Protein AF-A0A1G0IDI1-F1 (afdb_monomer_lite)

Radius of gyration: 14.04 Å; chains: 1; bounding box: 34×18×36 Å

Structure (mmCIF, N/CA/C/O backbone):
data_AF-A0A1G0IDI1-F1
#
_entry.id   AF-A0A1G0IDI1-F1
#
loop_
_atom_site.group_PDB
_atom_site.id
_atom_site.type_symbol
_atom_site.label_atom_id
_atom_site.label_alt_id
_atom_site.label_comp_id
_atom_site.label_as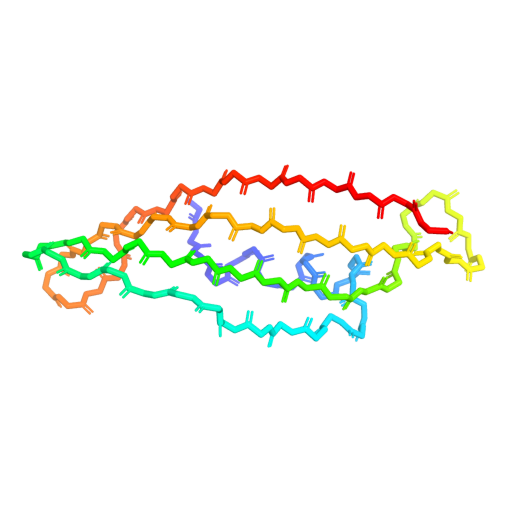ym_id
_atom_site.label_entity_id
_atom_site.label_seq_id
_atom_site.pdbx_PDB_ins_code
_atom_site.Cartn_x
_atom_site.Cartn_y
_atom_site.Cartn_z
_atom_site.occupancy
_atom_site.B_iso_or_equiv
_atom_site.auth_seq_id
_atom_site.auth_comp_id
_atom_site.auth_asym_id
_atom_site.auth_atom_id
_atom_site.pdbx_PDB_model_num
ATOM 1 N N . MET A 1 1 ? 10.842 2.308 15.160 1.00 50.50 1 MET A N 1
ATOM 2 C CA . MET A 1 1 ? 11.085 3.120 13.942 1.00 50.50 1 MET A CA 1
ATOM 3 C C . MET A 1 1 ? 9.718 3.504 13.377 1.00 50.50 1 MET A C 1
ATOM 5 O O . MET A 1 1 ? 8.895 2.611 13.243 1.00 50.50 1 MET A O 1
ATOM 9 N N . THR A 1 2 ? 9.408 4.789 13.176 1.00 58.22 2 THR A N 1
ATOM 10 C CA . THR A 1 2 ? 8.041 5.242 12.830 1.00 58.22 2 THR A CA 1
ATOM 11 C C . THR A 1 2 ? 7.788 5.170 11.320 1.00 58.22 2 THR A C 1
ATOM 13 O O . THR A 1 2 ? 8.722 5.283 10.531 1.00 58.22 2 THR A O 1
ATOM 16 N N . LEU A 1 3 ? 6.531 5.017 10.881 1.00 60.78 3 LEU A N 1
ATOM 17 C CA . LEU A 1 3 ? 6.178 4.984 9.448 1.00 60.78 3 LEU A CA 1
ATOM 18 C C . LEU A 1 3 ? 6.731 6.207 8.684 1.00 60.78 3 LEU A C 1
ATOM 20 O O . LEU A 1 3 ? 7.263 6.084 7.582 1.00 60.78 3 LEU A O 1
ATOM 24 N N . LYS A 1 4 ? 6.686 7.384 9.327 1.00 60.91 4 LYS A N 1
ATOM 25 C CA . LYS A 1 4 ? 7.191 8.651 8.779 1.00 60.91 4 LYS A CA 1
ATOM 26 C C . LYS A 1 4 ? 8.682 8.616 8.443 1.00 60.91 4 LYS A C 1
ATOM 28 O O . LYS A 1 4 ? 9.084 9.240 7.469 1.00 60.91 4 LYS A O 1
ATOM 33 N N . SER A 1 5 ? 9.501 7.873 9.190 1.00 63.47 5 SER A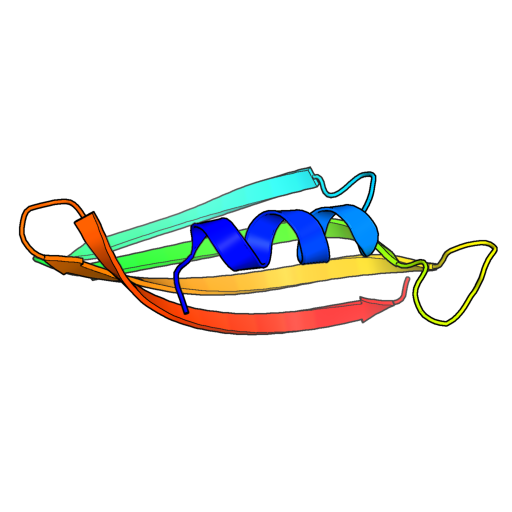 N 1
ATOM 34 C CA . SER A 1 5 ? 10.943 7.812 8.928 1.00 63.47 5 SER A CA 1
ATOM 35 C C . SER A 1 5 ? 11.308 6.924 7.730 1.00 63.47 5 SER A C 1
ATOM 37 O O . SER A 1 5 ? 12.455 6.949 7.294 1.00 63.47 5 SER A O 1
ATOM 39 N N . ARG A 1 6 ? 10.366 6.134 7.188 1.00 67.19 6 ARG A N 1
ATOM 40 C CA . ARG A 1 6 ? 10.587 5.277 6.005 1.00 67.19 6 ARG A CA 1
ATOM 41 C C . ARG A 1 6 ? 10.299 5.990 4.680 1.00 67.19 6 ARG A C 1
ATOM 43 O O . ARG A 1 6 ? 10.926 5.667 3.673 1.00 67.19 6 ARG A O 1
ATOM 50 N N . LEU A 1 7 ? 9.404 6.979 4.689 1.00 65.00 7 LEU A N 1
ATOM 51 C CA . LEU A 1 7 ? 8.972 7.726 3.498 1.00 65.00 7 LEU A CA 1
ATOM 52 C C . LEU A 1 7 ? 10.126 8.394 2.723 1.00 65.00 7 LEU A C 1
ATOM 54 O O . LEU A 1 7 ? 10.191 8.202 1.508 1.00 65.00 7 LEU A O 1
ATOM 58 N N . PRO A 1 8 ? 11.087 9.087 3.371 1.00 64.75 8 PRO A N 1
ATOM 59 C CA . PRO A 1 8 ? 12.184 9.732 2.647 1.00 64.75 8 PRO A CA 1
ATOM 60 C C . PRO A 1 8 ? 13.102 8.744 1.917 1.00 64.75 8 PRO A C 1
ATOM 62 O O . PRO A 1 8 ? 13.688 9.084 0.894 1.00 64.75 8 PRO A O 1
ATOM 65 N N . ASN A 1 9 ? 13.235 7.514 2.423 1.00 69.88 9 ASN A N 1
ATOM 66 C CA . ASN A 1 9 ? 14.064 6.493 1.783 1.00 69.88 9 ASN A CA 1
ATOM 67 C C . ASN A 1 9 ? 13.360 5.878 0.568 1.00 69.88 9 ASN A C 1
ATOM 69 O O . ASN A 1 9 ? 14.018 5.615 -0.432 1.00 69.88 9 ASN A O 1
ATOM 73 N N . LEU A 1 10 ? 12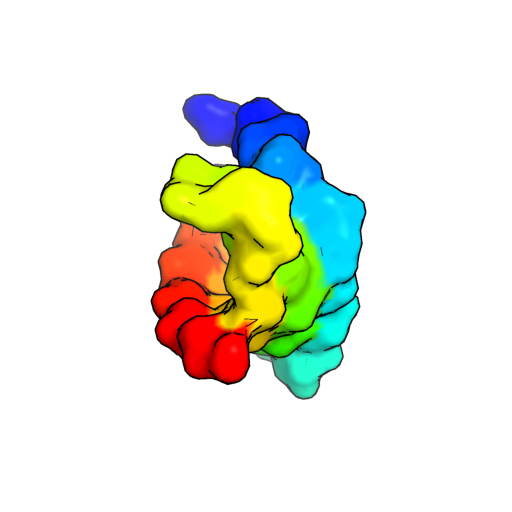.035 5.714 0.616 1.00 69.69 10 LEU A N 1
ATOM 74 C CA . LEU A 1 10 ? 11.255 5.234 -0.529 1.00 69.69 10 LEU A CA 1
ATOM 75 C C . LEU A 1 10 ? 11.249 6.249 -1.681 1.00 69.69 10 LEU A C 1
ATOM 77 O O . LEU A 1 10 ? 11.471 5.859 -2.822 1.00 69.69 10 LEU A O 1
ATOM 81 N N . GLN A 1 11 ? 11.105 7.544 -1.384 1.00 67.69 11 GLN A N 1
ATOM 82 C CA . GLN A 1 11 ? 11.149 8.608 -2.402 1.00 67.69 11 GLN A CA 1
ATOM 83 C C . GLN A 1 11 ? 12.518 8.744 -3.084 1.00 67.69 11 GLN A C 1
ATOM 85 O O . GLN A 1 11 ? 12.598 9.132 -4.246 1.00 67.69 11 GLN A O 1
ATOM 90 N N . LYS A 1 12 ? 13.610 8.414 -2.382 1.00 67.88 12 LYS A N 1
ATOM 91 C CA . LYS A 1 12 ? 14.953 8.375 -2.984 1.00 67.88 12 LYS A CA 1
ATOM 92 C C . LYS A 1 12 ? 15.122 7.216 -3.967 1.00 67.88 12 LYS A C 1
ATOM 94 O O . LYS A 1 12 ? 15.892 7.346 -4.912 1.00 67.88 12 LYS A O 1
ATOM 99 N N . ILE A 1 13 ? 14.440 6.098 -3.719 1.00 71.25 13 ILE A N 1
ATOM 100 C CA . ILE A 1 13 ? 14.526 4.877 -4.531 1.00 71.25 13 ILE A CA 1
ATOM 101 C C . ILE A 1 13 ? 13.599 4.969 -5.749 1.00 71.25 13 ILE A C 1
ATOM 103 O O . ILE A 1 13 ? 13.999 4.568 -6.840 1.00 71.25 13 ILE A O 1
ATOM 107 N N . PHE A 1 14 ? 12.402 5.528 -5.560 1.00 72.25 14 PHE A N 1
ATOM 108 C CA . PHE A 1 14 ? 11.356 5.657 -6.570 1.00 72.25 14 PHE A CA 1
ATOM 109 C C . PHE A 1 14 ? 10.919 7.125 -6.671 1.00 72.25 14 PHE A C 1
ATOM 111 O O . PHE A 1 14 ? 10.043 7.580 -5.931 1.00 72.25 14 PHE A O 1
ATOM 118 N N . LYS A 1 15 ? 11.565 7.888 -7.560 1.00 69.19 15 LYS A N 1
ATOM 119 C CA . LYS A 1 15 ? 11.333 9.341 -7.697 1.00 69.19 15 LYS A CA 1
ATOM 120 C C . LYS A 1 15 ? 9.965 9.678 -8.295 1.00 69.19 15 LYS A C 1
ATOM 122 O O . LYS A 1 15 ? 9.439 10.760 -8.056 1.00 69.19 15 LYS A O 1
ATOM 127 N N . ASP A 1 16 ? 9.408 8.756 -9.063 1.00 77.44 16 ASP A N 1
ATOM 128 C CA . ASP A 1 16 ? 8.200 8.897 -9.871 1.00 77.44 16 ASP A CA 1
ATOM 129 C C . ASP A 1 16 ? 7.116 7.879 -9.483 1.00 77.44 16 ASP A C 1
ATOM 131 O O . ASP A 1 16 ? 6.208 7.619 -10.269 1.00 77.44 16 ASP A O 1
ATOM 135 N N . LEU A 1 17 ? 7.200 7.317 -8.268 1.00 80.44 17 LEU A N 1
ATOM 136 C CA . LEU A 1 17 ? 6.275 6.298 -7.773 1.00 80.44 17 LEU A CA 1
ATOM 137 C C . LEU A 1 17 ? 4.821 6.766 -7.892 1.00 80.44 17 LEU A C 1
ATOM 139 O O . LEU A 1 17 ? 4.345 7.584 -7.101 1.00 80.44 17 LEU A O 1
ATOM 143 N N . LYS A 1 18 ? 4.088 6.188 -8.841 1.00 84.19 18 LYS A N 1
ATOM 144 C CA . LYS A 1 18 ? 2.636 6.343 -8.948 1.00 84.19 18 LYS A CA 1
ATOM 145 C C . LYS A 1 18 ? 1.984 5.123 -8.340 1.00 84.19 18 LYS A C 1
ATOM 147 O O . LYS A 1 18 ? 2.323 4.007 -8.709 1.00 84.19 18 LYS A O 1
ATOM 152 N N . SER A 1 19 ? 1.069 5.350 -7.407 1.00 88.19 19 SER A N 1
ATOM 153 C CA . SER A 1 19 ? 0.346 4.296 -6.700 1.00 88.19 19 SER A CA 1
ATOM 154 C C . SER A 1 19 ? -1.133 4.382 -7.028 1.00 88.19 19 SER A C 1
ATOM 156 O O . SER A 1 19 ? -1.708 5.468 -6.982 1.00 88.19 19 SER A O 1
ATOM 158 N N . GLU A 1 20 ? -1.744 3.243 -7.309 1.00 93.50 20 GLU A 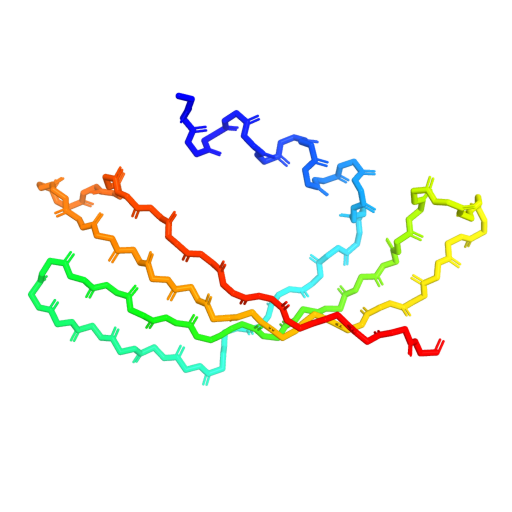N 1
ATOM 159 C CA . GLU A 1 20 ? -3.175 3.119 -7.532 1.00 93.50 20 GLU A CA 1
ATOM 160 C C . GLU A 1 20 ? -3.730 2.046 -6.597 1.00 93.50 20 GLU A C 1
ATOM 162 O O . GLU A 1 20 ? -3.296 0.893 -6.626 1.00 93.50 20 GLU A O 1
ATOM 167 N N . ILE A 1 21 ? -4.678 2.433 -5.745 1.00 94.31 21 ILE A N 1
ATOM 168 C CA . ILE A 1 21 ? -5.384 1.492 -4.876 1.00 94.31 21 ILE A CA 1
ATOM 169 C C . ILE A 1 21 ? -6.361 0.709 -5.749 1.00 94.31 21 ILE A C 1
ATOM 171 O O . ILE A 1 21 ? -7.207 1.300 -6.415 1.00 94.31 21 ILE A O 1
ATOM 175 N N . LYS A 1 22 ? -6.233 -0.616 -5.741 1.00 96.94 22 LYS A N 1
ATOM 176 C CA . LYS A 1 22 ? -7.085 -1.515 -6.525 1.00 96.94 22 LYS A CA 1
ATOM 177 C C . LYS A 1 22 ? -8.211 -2.116 -5.704 1.00 96.94 22 LYS A C 1
ATOM 179 O O . LYS A 1 22 ? -9.279 -2.361 -6.248 1.00 96.94 22 LYS A O 1
ATOM 184 N N . ASP A 1 23 ? -7.958 -2.360 -4.422 1.00 96.19 23 ASP A N 1
ATOM 185 C CA . ASP A 1 23 ? -8.930 -2.963 -3.517 1.00 96.19 23 ASP A CA 1
ATOM 186 C C . ASP A 1 23 ? -8.648 -2.558 -2.067 1.00 96.19 23 ASP A C 1
ATOM 188 O O . ASP A 1 23 ? -7.492 -2.304 -1.706 1.00 96.19 23 ASP A O 1
ATOM 192 N N . VAL A 1 24 ? -9.699 -2.500 -1.251 1.00 97.31 24 VAL A N 1
ATOM 193 C CA . VAL A 1 24 ? -9.646 -2.172 0.175 1.00 97.31 24 VAL A CA 1
ATOM 194 C C . VAL A 1 24 ? -10.664 -3.021 0.925 1.00 97.31 24 VAL A C 1
ATOM 196 O O . VAL A 1 24 ? -11.861 -2.963 0.657 1.00 97.31 24 VAL A O 1
ATOM 199 N N . ILE A 1 25 ? -10.187 -3.738 1.934 1.00 96.62 25 ILE A N 1
ATOM 200 C CA . ILE A 1 25 ? -11.005 -4.468 2.895 1.00 96.62 25 ILE A CA 1
ATOM 201 C C . ILE A 1 25 ? -10.691 -3.895 4.273 1.00 96.62 25 ILE A C 1
ATOM 203 O O . ILE A 1 25 ? -9.533 -3.850 4.688 1.00 96.62 25 ILE A O 1
ATOM 207 N N . ALA A 1 26 ? -11.719 -3.448 4.984 1.00 96.25 26 ALA A N 1
ATOM 208 C CA . ALA A 1 26 ? -11.594 -2.960 6.349 1.00 96.25 26 ALA A CA 1
ATOM 209 C C . ALA A 1 26 ? -12.442 -3.830 7.276 1.00 96.25 26 ALA A C 1
ATOM 211 O O . ALA A 1 26 ? -13.600 -4.107 6.966 1.00 96.25 26 ALA A O 1
ATOM 212 N N . ASP A 1 27 ? -11.854 -4.241 8.394 1.00 94.44 27 ASP A N 1
ATOM 213 C CA . ASP A 1 27 ? -12.516 -5.031 9.427 1.00 94.44 27 ASP A CA 1
ATOM 214 C C . ASP A 1 27 ? -11.983 -4.625 10.802 1.00 94.44 27 ASP A C 1
ATOM 216 O O . ASP A 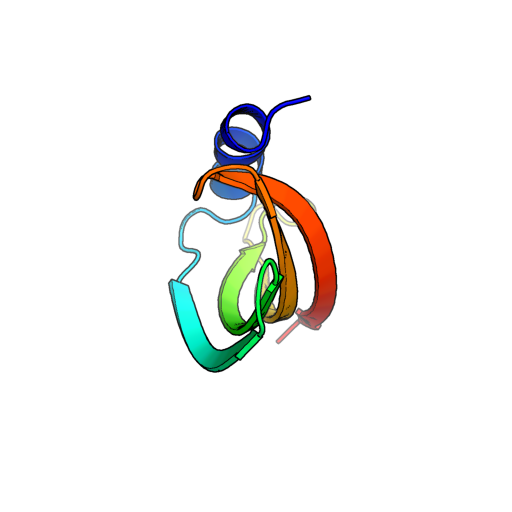1 27 ? -10.776 -4.670 11.029 1.00 94.44 27 ASP A O 1
ATOM 220 N N . GLU A 1 28 ? -12.876 -4.192 11.692 1.00 93.88 28 GLU A N 1
ATOM 221 C CA . GLU A 1 28 ? -12.571 -3.689 13.039 1.00 93.88 28 GLU A CA 1
ATOM 222 C C . GLU A 1 28 ? -11.353 -2.738 13.104 1.00 93.88 28 GLU A C 1
ATOM 224 O O . GLU A 1 28 ? -11.429 -1.565 12.728 1.00 93.88 28 GLU A O 1
ATOM 229 N N . ASP A 1 29 ? -10.226 -3.243 13.615 1.00 96.25 29 ASP A N 1
ATOM 230 C CA . ASP A 1 29 ? -8.965 -2.539 13.805 1.00 96.25 29 ASP A CA 1
ATOM 231 C C . ASP A 1 29 ? -7.978 -2.777 12.654 1.00 96.25 29 ASP A C 1
ATOM 233 O O . ASP A 1 29 ? -6.794 -2.472 12.788 1.00 96.25 29 ASP A O 1
ATOM 237 N N . ARG A 1 30 ? -8.424 -3.312 11.514 1.00 96.31 30 ARG A N 1
ATOM 238 C CA . ARG A 1 30 ? -7.567 -3.696 10.389 1.00 96.31 30 ARG A CA 1
ATOM 239 C C . ARG A 1 30 ? -8.027 -3.113 9.069 1.00 96.31 30 ARG A C 1
ATOM 241 O O . ARG A 1 30 ? -9.210 -3.056 8.755 1.00 96.31 30 ARG A O 1
ATOM 248 N N . ILE A 1 31 ? -7.045 -2.734 8.257 1.00 97.31 31 ILE A N 1
ATOM 249 C CA . ILE A 1 31 ? -7.256 -2.333 6.867 1.00 97.31 31 ILE A CA 1
ATOM 250 C C . ILE A 1 31 ? -6.267 -3.106 6.006 1.00 97.31 31 ILE A C 1
ATOM 252 O O . ILE A 1 31 ? -5.058 -2.888 6.102 1.00 97.31 31 ILE A O 1
ATOM 256 N N . ALA A 1 32 ? -6.780 -3.993 5.163 1.00 97.06 32 ALA A N 1
ATOM 257 C CA . ALA A 1 32 ? -6.031 -4.600 4.078 1.00 97.06 32 ALA A CA 1
ATOM 258 C C . ALA A 1 32 ? -6.302 -3.824 2.787 1.00 97.06 32 ALA A C 1
ATOM 260 O O . ALA A 1 32 ? -7.445 -3.491 2.488 1.00 97.06 32 ALA A O 1
ATOM 261 N N . PHE A 1 33 ? -5.270 -3.517 2.011 1.00 97.00 33 PHE A N 1
ATOM 262 C CA . PHE A 1 33 ? -5.460 -2.866 0.720 1.00 97.00 33 PHE A CA 1
ATOM 263 C C . PHE A 1 33 ? -4.382 -3.274 -0.273 1.00 97.00 33 PHE A C 1
ATOM 265 O O . PHE A 1 33 ? -3.194 -3.368 0.059 1.00 97.00 33 PHE A O 1
ATOM 272 N N . ARG A 1 34 ? -4.816 -3.496 -1.512 1.00 96.81 34 ARG A N 1
ATOM 273 C CA . ARG A 1 34 ? -3.941 -3.814 -2.637 1.00 96.81 34 ARG A CA 1
ATOM 274 C C . ARG A 1 34 ? -3.630 -2.547 -3.412 1.00 96.81 34 ARG A C 1
ATOM 276 O O . ARG A 1 34 ? -4.532 -1.785 -3.763 1.00 96.81 34 ARG A O 1
ATOM 283 N N . VAL A 1 35 ? -2.355 -2.347 -3.712 1.00 94.81 35 VAL A N 1
ATOM 284 C CA . VAL A 1 35 ? -1.860 -1.215 -4.489 1.00 94.81 35 VAL A CA 1
ATOM 285 C C . VAL A 1 35 ? -1.028 -1.740 -5.643 1.00 94.81 35 VAL A C 1
ATOM 287 O O . VAL A 1 35 ? -0.070 -2.476 -5.427 1.00 94.81 35 VAL A O 1
ATOM 290 N N . GLU A 1 36 ? -1.348 -1.307 -6.857 1.00 93.69 36 GLU A N 1
ATOM 291 C CA . GLU A 1 36 ? -0.409 -1.408 -7.969 1.00 93.69 36 GLU A CA 1
ATOM 292 C C . GLU A 1 36 ? 0.391 -0.113 -8.060 1.00 93.69 36 GLU A C 1
ATOM 294 O O . GLU A 1 36 ? -0.162 0.987 -7.984 1.00 93.69 36 GLU A O 1
ATOM 299 N N . GLN A 1 37 ? 1.704 -0.233 -8.214 1.00 90.19 37 GLN A N 1
ATOM 300 C CA . GLN A 1 37 ? 2.596 0.906 -8.327 1.00 90.19 37 GLN A CA 1
ATOM 301 C C . GLN A 1 37 ? 3.489 0.761 -9.551 1.00 90.19 37 GLN A C 1
ATOM 303 O O . GLN A 1 37 ? 3.952 -0.329 -9.875 1.00 90.19 37 GLN A O 1
ATOM 308 N N . ASN A 1 38 ? 3.747 1.881 -10.216 1.00 85.94 38 ASN A N 1
ATOM 309 C CA . ASN A 1 38 ? 4.721 1.974 -11.295 1.00 85.94 38 ASN A CA 1
ATOM 310 C C . ASN A 1 38 ? 5.793 2.975 -10.881 1.00 85.94 38 ASN A C 1
ATOM 312 O O . ASN A 1 38 ? 5.461 4.043 -10.353 1.00 85.94 38 ASN A O 1
ATOM 316 N N . ALA A 1 39 ? 7.055 2.627 -11.100 1.00 84.62 39 ALA A N 1
ATOM 317 C CA . ALA A 1 39 ? 8.176 3.500 -10.788 1.00 84.62 39 ALA A CA 1
ATOM 318 C C . ALA A 1 39 ? 9.399 3.182 -11.642 1.00 84.62 39 ALA A C 1
ATOM 320 O O . ALA A 1 39 ? 9.506 2.102 -12.220 1.00 84.62 39 ALA A O 1
ATOM 321 N N . ILE A 1 40 ? 10.359 4.098 -11.640 1.00 82.94 40 ILE A N 1
ATOM 322 C CA . ILE A 1 40 ? 11.717 3.844 -12.092 1.00 82.94 40 ILE A CA 1
ATOM 323 C C . ILE A 1 40 ? 12.592 3.557 -10.867 1.00 82.94 40 ILE A C 1
ATOM 325 O O . ILE A 1 40 ? 12.656 4.335 -9.910 1.00 82.94 40 ILE A O 1
ATOM 329 N N . PHE A 1 41 ? 13.267 2.411 -10.888 1.00 80.31 41 PHE A N 1
ATOM 330 C CA . PHE A 1 41 ? 14.167 1.955 -9.840 1.00 80.31 41 PHE A CA 1
ATOM 331 C C . PHE A 1 41 ? 15.618 2.309 -10.180 1.00 80.31 41 PHE A C 1
ATOM 333 O O . PHE A 1 41 ? 16.194 1.771 -11.122 1.00 80.31 41 PHE A O 1
ATOM 340 N N . TYR A 1 42 ? 16.227 3.190 -9.381 1.00 73.44 42 TYR A N 1
ATOM 341 C CA . TYR A 1 42 ? 17.569 3.743 -9.641 1.00 73.44 42 TYR A CA 1
ATOM 342 C C . TYR A 1 42 ? 18.685 3.140 -8.772 1.00 73.44 42 TYR A C 1
ATOM 344 O O . TYR A 1 42 ? 19.803 3.649 -8.748 1.00 73.44 42 TYR A O 1
ATOM 352 N N . LYS A 1 43 ? 18.406 2.092 -7.982 1.00 70.38 43 LYS A N 1
ATOM 353 C CA . LYS A 1 43 ? 19.353 1.624 -6.951 1.00 70.38 43 LYS A CA 1
ATOM 354 C C . LYS A 1 43 ? 20.612 0.966 -7.529 1.00 70.38 43 LYS A C 1
ATOM 356 O O . LYS A 1 43 ? 21.680 1.095 -6.938 1.00 70.38 43 LYS A O 1
ATOM 361 N N . HIS A 1 44 ? 20.476 0.238 -8.635 1.00 73.25 44 HIS A N 1
ATOM 362 C CA . HIS A 1 44 ? 21.561 -0.558 -9.227 1.00 73.25 44 HIS A CA 1
ATOM 363 C C . HIS A 1 44 ? 21.887 -0.168 -10.673 1.00 73.25 44 HIS A C 1
ATOM 365 O O . HIS A 1 44 ? 22.923 -0.581 -11.183 1.00 73.25 44 HIS A O 1
ATOM 371 N N . ASN A 1 45 ? 21.045 0.653 -11.303 1.00 74.38 45 ASN A N 1
ATOM 372 C CA . ASN A 1 45 ? 21.253 1.174 -12.645 1.00 74.38 45 ASN A CA 1
ATOM 373 C C . ASN A 1 45 ? 21.046 2.703 -12.625 1.00 74.38 45 ASN A C 1
ATOM 375 O O . ASN A 1 45 ? 19.944 3.140 -12.274 1.00 74.38 45 ASN A O 1
ATOM 379 N N . PRO A 1 46 ? 22.068 3.516 -12.959 1.00 76.31 46 PRO A N 1
ATOM 380 C CA . PRO A 1 46 ? 21.934 4.971 -13.007 1.00 76.31 46 PRO A CA 1
ATOM 381 C C . PRO A 1 46 ? 20.932 5.451 -14.067 1.00 76.31 46 PRO A C 1
ATOM 383 O O . PRO A 1 46 ? 20.312 6.493 -13.859 1.00 76.31 46 PRO A O 1
ATOM 386 N N . ASP A 1 47 ? 20.710 4.676 -15.132 1.00 81.19 47 ASP A N 1
ATOM 387 C CA . ASP A 1 47 ? 19.713 4.979 -16.168 1.00 81.19 47 ASP A CA 1
ATOM 388 C C . ASP A 1 47 ? 18.280 4.664 -15.701 1.00 81.19 47 ASP A C 1
ATOM 390 O O . ASP A 1 47 ? 17.304 5.151 -16.272 1.00 81.19 47 ASP A O 1
ATOM 394 N N . GLY A 1 48 ? 18.153 3.916 -14.598 1.00 80.81 48 GLY A N 1
ATOM 395 C CA . GLY A 1 48 ? 16.887 3.475 -14.033 1.00 80.81 48 GLY A CA 1
ATOM 396 C C . GLY A 1 48 ? 16.269 2.301 -14.795 1.00 80.81 48 GLY A C 1
ATOM 397 O O . GLY A 1 48 ? 16.477 2.125 -15.991 1.00 80.81 48 GLY A O 1
ATOM 398 N N . ILE A 1 49 ? 15.508 1.468 -14.088 1.00 85.56 49 ILE A N 1
ATOM 399 C CA . ILE A 1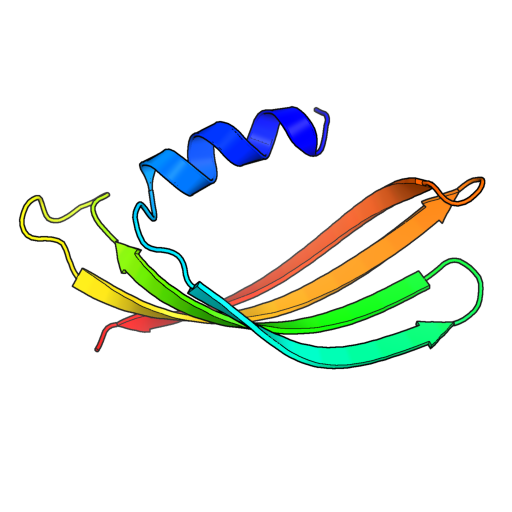 49 ? 14.738 0.366 -14.684 1.00 85.56 49 ILE A CA 1
ATOM 400 C C . ILE A 1 49 ? 13.273 0.588 -14.355 1.00 85.56 49 ILE A C 1
ATOM 402 O O . ILE A 1 49 ? 12.938 0.863 -13.199 1.00 85.56 49 ILE A O 1
ATOM 406 N N . GLN A 1 50 ? 12.399 0.485 -15.353 1.00 86.62 50 GLN A N 1
ATOM 407 C CA . GLN A 1 50 ? 10.971 0.564 -15.099 1.00 86.62 50 GLN A CA 1
ATOM 408 C C . GLN A 1 50 ? 10.521 -0.703 -14.372 1.00 86.62 50 GLN A C 1
ATOM 410 O O . GLN A 1 50 ? 10.765 -1.822 -14.819 1.00 86.62 50 GLN A O 1
ATOM 415 N N . VAL A 1 51 ? 9.865 -0.520 -13.232 1.00 87.50 51 VAL A N 1
ATOM 416 C CA . VAL A 1 51 ? 9.350 -1.615 -12.417 1.00 87.50 51 VAL A CA 1
ATOM 417 C C . VAL A 1 51 ? 7.865 -1.433 -12.159 1.00 87.50 51 VAL A C 1
ATOM 419 O O . VAL A 1 51 ? 7.379 -0.321 -11.918 1.00 87.50 51 VAL A O 1
ATOM 422 N N . LYS A 1 52 ? 7.152 -2.558 -12.156 1.00 89.88 52 LYS A N 1
ATOM 423 C CA . LYS A 1 52 ? 5.806 -2.665 -11.601 1.00 89.88 52 LYS A CA 1
ATOM 424 C C . LYS A 1 52 ? 5.897 -3.334 -10.231 1.00 89.88 52 LYS A C 1
ATOM 426 O O . LYS A 1 52 ? 6.527 -4.381 -10.079 1.00 89.88 52 LYS A O 1
ATOM 431 N N . LEU A 1 53 ? 5.271 -2.719 -9.235 1.00 90.06 53 LEU A N 1
ATOM 432 C CA . LEU A 1 53 ? 5.126 -3.252 -7.884 1.00 90.06 53 LEU A CA 1
ATOM 433 C C . LEU A 1 53 ? 3.653 -3.602 -7.673 1.00 90.06 53 LEU A C 1
ATOM 435 O O . LEU A 1 53 ? 2.787 -2.749 -7.848 1.00 90.06 53 LEU A O 1
ATOM 439 N N . ASP A 1 54 ? 3.358 -4.834 -7.283 1.00 93.31 54 ASP A N 1
ATOM 440 C CA . ASP A 1 54 ? 2.033 -5.223 -6.794 1.00 93.31 54 ASP A CA 1
ATOM 441 C C . ASP A 1 54 ? 2.153 -5.502 -5.299 1.00 93.31 54 ASP A C 1
ATOM 443 O O . ASP A 1 54 ? 2.843 -6.437 -4.880 1.00 93.31 54 ASP A O 1
ATOM 447 N N . ALA A 1 55 ? 1.566 -4.623 -4.491 1.00 92.88 55 ALA A N 1
ATOM 448 C CA . ALA A 1 55 ? 1.751 -4.597 -3.053 1.00 92.88 55 ALA A CA 1
ATOM 449 C C . ALA A 1 55 ? 0.435 -4.862 -2.322 1.00 92.88 55 ALA A C 1
ATOM 451 O O . ALA A 1 55 ? -0.535 -4.114 -2.461 1.00 92.88 55 ALA A O 1
ATOM 452 N N . MET A 1 56 ? 0.432 -5.879 -1.464 1.00 96.62 56 MET A N 1
ATOM 453 C CA . MET A 1 56 ? -0.604 -6.074 -0.458 1.00 96.62 56 MET A CA 1
ATOM 454 C C . MET A 1 56 ? -0.139 -5.453 0.853 1.00 96.62 56 MET A C 1
ATOM 456 O O . MET A 1 56 ? 0.929 -5.788 1.366 1.00 96.62 56 MET A O 1
ATOM 460 N N . ASN A 1 57 ? -0.943 -4.553 1.404 1.00 95.38 57 ASN A N 1
ATOM 461 C CA . ASN A 1 57 ? -0.678 -3.892 2.672 1.00 95.38 57 ASN A CA 1
ATOM 462 C C . ASN A 1 57 ? -1.704 -4.340 3.706 1.00 95.38 57 ASN A C 1
ATOM 464 O O . ASN A 1 57 ? -2.882 -4.456 3.388 1.00 95.38 57 ASN A O 1
ATOM 468 N N . LEU A 1 58 ? -1.261 -4.527 4.946 1.00 95.88 58 LEU A N 1
ATOM 469 C CA . LEU A 1 58 ? -2.123 -4.727 6.104 1.00 95.88 58 LEU A CA 1
ATOM 470 C C . LEU A 1 58 ? -1.725 -3.737 7.198 1.00 95.88 58 LEU A C 1
ATOM 472 O O . LEU A 1 58 ? -0.594 -3.752 7.693 1.00 95.88 58 LEU A O 1
ATOM 476 N N . TYR A 1 59 ? -2.663 -2.874 7.568 1.00 95.44 59 TYR A N 1
ATOM 477 C CA . TYR A 1 59 ? -2.561 -1.990 8.719 1.00 95.44 59 TYR A CA 1
ATOM 478 C C . TYR A 1 59 ? -3.347 -2.560 9.887 1.00 95.44 59 TYR A C 1
ATOM 480 O O . TYR A 1 59 ? -4.483 -2.990 9.710 1.00 95.44 59 TYR A O 1
ATOM 488 N N . LYS A 1 60 ? -2.757 -2.480 11.081 1.00 95.81 60 LYS A N 1
ATOM 489 C CA . LYS A 1 60 ? -3.463 -2.614 12.356 1.00 95.81 60 LYS A CA 1
ATOM 490 C C . LYS A 1 60 ? -3.548 -1.248 13.021 1.00 95.81 60 LYS A C 1
ATOM 492 O O . LYS A 1 60 ? -2.548 -0.523 13.080 1.00 95.81 60 LYS A O 1
ATOM 497 N N . LEU A 1 61 ? -4.726 -0.895 13.504 1.00 95.31 61 LEU A N 1
ATOM 498 C CA . LEU A 1 61 ? -5.067 0.405 14.048 1.00 95.31 61 LEU A CA 1
ATOM 499 C C . LEU A 1 61 ? -5.172 0.346 15.573 1.00 95.31 61 LEU A C 1
ATOM 501 O O . LEU A 1 61 ? -5.619 -0.633 16.154 1.00 95.31 61 LEU A O 1
ATOM 505 N N . GLU A 1 62 ? -4.789 1.431 16.233 1.00 95.75 62 GLU A N 1
ATOM 506 C CA . GLU A 1 62 ? -5.044 1.664 17.653 1.00 95.75 62 GLU A CA 1
ATOM 507 C C . GLU A 1 62 ? -5.477 3.118 17.814 1.00 95.75 62 GLU A C 1
ATOM 509 O O . GLU A 1 62 ? -4.771 4.040 17.394 1.00 95.75 62 GLU A O 1
ATOM 514 N N . SER A 1 63 ? -6.683 3.328 18.347 1.00 94.56 63 SER A N 1
ATOM 515 C CA . SER A 1 63 ? -7.294 4.660 18.481 1.00 94.56 63 SER A CA 1
ATOM 516 C C . SER A 1 63 ? -7.296 5.458 17.165 1.00 94.56 63 SER A C 1
ATOM 518 O O . SER A 1 63 ? -6.942 6.638 17.131 1.00 94.56 63 SER A O 1
ATOM 520 N N . GLY A 1 64 ? -7.636 4.785 16.058 1.00 90.00 64 GLY A N 1
ATOM 521 C CA . GLY A 1 64 ? -7.710 5.375 14.715 1.00 90.00 64 GLY A CA 1
ATOM 522 C C . GLY A 1 64 ? -6.359 5.682 14.058 1.00 90.00 64 GLY A C 1
ATOM 523 O O . GLY A 1 64 ? -6.324 6.313 13.004 1.00 90.00 64 GLY A O 1
ATOM 524 N N . LYS A 1 65 ? -5.234 5.264 14.654 1.00 91.56 65 LYS A N 1
ATOM 525 C CA . LYS A 1 65 ? -3.882 5.472 14.110 1.00 91.56 65 LYS A CA 1
ATOM 526 C C . LYS A 1 65 ? -3.243 4.145 13.730 1.00 91.56 65 LYS A C 1
ATOM 528 O O . LYS A 1 65 ? -3.417 3.160 14.434 1.00 91.56 65 LYS A O 1
ATOM 533 N N . VAL A 1 66 ? -2.447 4.131 12.661 1.00 91.81 66 VAL A N 1
ATOM 534 C CA . VAL A 1 66 ? -1.670 2.944 12.266 1.00 91.81 66 VAL A CA 1
ATOM 535 C C . VAL A 1 66 ? -0.636 2.620 13.348 1.00 91.81 66 VAL A C 1
ATOM 537 O O . VAL A 1 66 ? 0.289 3.403 13.579 1.00 91.81 66 VAL A O 1
ATOM 540 N N . LYS A 1 67 ? -0.802 1.465 13.996 1.00 92.12 67 LYS A N 1
ATOM 541 C CA . LYS A 1 67 ? 0.104 0.906 15.008 1.00 92.12 67 LYS A CA 1
ATOM 542 C C . LYS A 1 67 ? 1.117 -0.042 14.377 1.00 92.12 67 LYS A C 1
ATOM 544 O O . LYS A 1 67 ? 2.309 0.048 14.663 1.00 92.12 67 LYS A O 1
ATOM 549 N N . GLU A 1 68 ? 0.646 -0.919 13.496 1.00 91.56 68 GLU A N 1
ATOM 550 C CA . GLU A 1 68 ? 1.468 -1.913 12.804 1.00 91.56 68 GLU A CA 1
ATOM 551 C C . GLU A 1 68 ? 1.193 -1.873 11.303 1.00 91.56 68 GLU A C 1
ATOM 553 O O . GLU A 1 68 ? 0.079 -1.587 10.863 1.00 91.56 68 GLU A O 1
ATOM 558 N N . TRP A 1 69 ? 2.234 -2.159 10.523 1.00 93.00 69 TRP A N 1
ATOM 559 C CA . TRP A 1 69 ? 2.165 -2.244 9.072 1.00 93.00 69 TRP A CA 1
ATOM 560 C C . TRP A 1 69 ? 2.955 -3.451 8.591 1.00 93.00 69 TRP A C 1
ATOM 562 O O . TRP A 1 69 ? 4.162 -3.552 8.830 1.00 93.00 69 TRP A O 1
ATOM 572 N N . GLN A 1 70 ? 2.258 -4.336 7.889 1.00 93.50 70 GLN A N 1
ATOM 573 C CA . GLN A 1 70 ? 2.835 -5.432 7.128 1.00 93.50 70 GLN A CA 1
ATOM 574 C C . GLN A 1 70 ? 2.624 -5.164 5.640 1.00 93.50 70 GLN A C 1
ATOM 576 O O . GLN A 1 70 ? 1.587 -4.638 5.230 1.00 93.50 70 GLN A O 1
ATOM 581 N N . ILE A 1 71 ? 3.628 -5.504 4.840 1.00 92.56 71 ILE A N 1
ATOM 582 C CA . ILE A 1 71 ? 3.586 -5.350 3.392 1.00 92.56 71 ILE A CA 1
ATOM 583 C C . ILE A 1 71 ? 4.190 -6.588 2.738 1.00 92.56 71 ILE A C 1
ATOM 585 O O . ILE A 1 71 ? 5.259 -7.052 3.139 1.00 92.56 71 ILE A O 1
ATOM 589 N N . TRP A 1 72 ? 3.508 -7.087 1.716 1.00 94.12 72 TRP A N 1
ATOM 590 C CA . TRP A 1 72 ? 4.005 -8.098 0.793 1.00 94.12 72 TRP A CA 1
ATOM 591 C C . TRP A 1 72 ? 4.063 -7.460 -0.585 1.00 94.12 72 TRP A C 1
ATOM 593 O O . TRP A 1 72 ? 3.095 -6.827 -1.003 1.00 94.12 72 TRP A O 1
ATOM 603 N N . VAL A 1 73 ? 5.199 -7.580 -1.266 1.00 90.75 73 VAL A N 1
ATOM 604 C CA . VAL A 1 73 ? 5.439 -6.900 -2.542 1.00 90.75 73 VAL A CA 1
ATOM 605 C C . VAL A 1 73 ? 5.948 -7.907 -3.553 1.00 90.75 73 VAL A C 1
ATOM 607 O O . VAL A 1 73 ? 6.955 -8.569 -3.308 1.00 90.75 73 VAL A O 1
ATOM 610 N N . ASN A 1 74 ? 5.286 -7.959 -4.702 1.00 91.12 74 ASN A N 1
ATOM 611 C CA . ASN A 1 74 ? 5.822 -8.572 -5.906 1.00 91.12 74 ASN A CA 1
ATOM 612 C C . ASN A 1 74 ? 6.427 -7.472 -6.777 1.00 91.12 74 ASN A C 1
ATOM 614 O O . ASN A 1 74 ? 5.776 -6.460 -7.037 1.00 91.12 74 ASN A O 1
ATOM 618 N N . ILE A 1 75 ? 7.673 -7.665 -7.206 1.00 87.56 75 ILE A N 1
ATOM 619 C CA . ILE A 1 75 ? 8.403 -6.724 -8.059 1.00 87.56 75 ILE A CA 1
ATOM 620 C C . ILE A 1 75 ? 8.616 -7.394 -9.410 1.00 87.56 75 ILE A C 1
ATOM 622 O O . ILE A 1 75 ? 9.128 -8.511 -9.472 1.00 87.56 75 ILE A O 1
ATOM 626 N N . THR A 1 76 ? 8.234 -6.710 -10.481 1.00 87.62 76 THR A N 1
ATOM 627 C CA . THR A 1 76 ? 8.470 -7.152 -11.856 1.00 87.62 76 THR A CA 1
ATOM 628 C C . THR A 1 76 ? 9.238 -6.064 -12.593 1.00 87.62 76 THR A C 1
ATOM 630 O O . THR A 1 76 ? 8.770 -4.928 -12.683 1.00 87.62 76 THR A O 1
ATOM 633 N N . GLU A 1 77 ? 10.427 -6.408 -13.082 1.00 82.94 77 GLU A N 1
ATOM 634 C CA . GLU A 1 77 ? 11.186 -5.586 -14.030 1.00 82.94 77 GLU A CA 1
ATOM 635 C C . GLU A 1 77 ? 10.536 -5.707 -15.413 1.00 82.94 77 GLU A C 1
ATOM 637 O O . GLU A 1 77 ? 10.102 -6.801 -15.788 1.00 82.94 77 GLU A O 1
ATOM 642 N N . MET A 1 78 ? 10.411 -4.586 -16.129 1.00 76.50 78 MET A N 1
ATOM 643 C CA . MET A 1 78 ? 9.800 -4.530 -17.463 1.00 76.50 78 MET A CA 1
ATOM 644 C C . MET A 1 78 ? 10.824 -4.281 -18.562 1.00 76.50 78 MET A C 1
ATOM 646 O O . MET A 1 78 ? 11.798 -3.539 -18.301 1.00 76.50 78 MET A O 1
#

Foldseek 3Di:
DDPVVCVVVVCVQFVPKDKDWDDWDDDDQKIKTWIWIWGFGCPPPVVTFIKIKIKIKMFGHDPNDGPDIDMDIDIDTD

pLDDT: mean 84.98, std 11.83, range [50.5, 97.31]

Sequence (78 aa):
MTLKSRLPNLQKIFKDLKSEIKDVIADEDRIAFRVEQNAIFYKHNPDGIQVKLDAMNLYKLESGKVKEWQIWVNITEM

Secondary structure (DSSP, 8-state):
--GGGTHHHHHHHBTT-EEEEEEEEEETTEEEEEEEEEEEE-SS-TT-EEEEEEEEEEEEEETTEEEEEEEEEEEEE-